Protein AF-A0A936ND77-F1 (afdb_monomer)

pLDDT: mean 89.98, std 9.85, range [49.41, 98.12]

Solvent-accessible surface area (backbone atoms only — not comparable to full-atom values): 5274 Å² total; per-residue (Å²): 126,65,69,66,54,52,54,52,48,52,54,52,50,54,35,66,76,55,50,76,39,38,69,67,60,46,54,53,51,47,32,71,77,66,75,48,90,76,55,68,72,57,50,52,53,48,54,52,50,37,34,75,70,52,27,26,45,76,47,80,41,71,38,83,97,72,70,45,77,41,63,26,30,28,65,28,75,60,22,53,54,50,51,55,51,54,54,55,65,71,77,109

Foldseek 3Di:
DPPVLVLLLLLLVQQAVPFWAFLVSSQVVSCVPPVDHDDSVRSVVSQVVCVVVQQKDWDWDQDPPPRDTTITIHGDPNNVVVSVVSVVVVVD

Structure (mmCIF, N/CA/C/O backbone):
data_AF-A0A936ND77-F1
#
_entry.id   AF-A0A936ND77-F1
#
loop_
_atom_site.group_PDB
_atom_site.id
_atom_site.type_symbol
_atom_site.label_atom_id
_atom_site.label_alt_id
_atom_site.label_comp_id
_atom_site.label_asym_id
_atom_site.label_entity_id
_atom_site.label_seq_id
_atom_site.pdbx_PDB_ins_code
_atom_site.Cartn_x
_atom_site.Cartn_y
_atom_site.Cartn_z
_atom_site.occupancy
_atom_site.B_iso_or_equiv
_atom_site.auth_seq_id
_atom_site.auth_comp_id
_atom_site.auth_asym_id
_atom_site.auth_atom_id
_atom_site.pdbx_PDB_model_num
ATOM 1 N N . MET A 1 1 ? 11.299 11.072 -14.543 1.00 49.41 1 MET A N 1
ATOM 2 C CA . MET A 1 1 ? 10.118 10.443 -13.899 1.00 49.41 1 MET A CA 1
ATOM 3 C C . MET A 1 1 ? 10.430 9.181 -13.064 1.00 49.41 1 MET A C 1
ATOM 5 O O . MET A 1 1 ? 9.503 8.642 -12.482 1.00 49.41 1 MET A O 1
ATOM 9 N N . TYR A 1 2 ? 11.695 8.758 -12.885 1.00 57.91 2 TYR A N 1
ATOM 10 C CA . TYR A 1 2 ? 12.054 7.488 -12.211 1.00 57.91 2 TYR A CA 1
ATOM 11 C C . TYR A 1 2 ? 11.832 7.434 -10.682 1.00 57.91 2 TYR A C 1
ATOM 13 O O . TYR A 1 2 ? 11.344 6.439 -10.154 1.00 57.91 2 TYR A O 1
ATOM 21 N N . LYS A 1 3 ? 12.143 8.510 -9.942 1.00 60.75 3 LYS A N 1
ATOM 22 C CA . LYS A 1 3 ? 12.184 8.467 -8.463 1.00 60.75 3 LYS A CA 1
ATOM 23 C C . LYS A 1 3 ? 10.815 8.223 -7.803 1.00 60.75 3 LYS A C 1
ATOM 25 O O . LYS A 1 3 ? 10.731 7.505 -6.815 1.00 60.75 3 LYS A O 1
ATOM 30 N N . LYS A 1 4 ? 9.727 8.778 -8.359 1.00 64.81 4 LYS A N 1
ATOM 31 C CA . LYS A 1 4 ? 8.359 8.556 -7.838 1.00 64.81 4 LYS A CA 1
ATOM 32 C C . LYS A 1 4 ? 7.874 7.121 -8.062 1.00 64.81 4 LYS A C 1
ATOM 34 O O . LYS A 1 4 ? 7.180 6.581 -7.199 1.00 64.81 4 LYS A O 1
ATOM 39 N N . SER A 1 5 ? 8.242 6.515 -9.190 1.00 75.75 5 SER A N 1
ATOM 40 C CA . SER A 1 5 ? 7.925 5.116 -9.485 1.00 75.75 5 SER A CA 1
ATOM 41 C C . SER A 1 5 ? 8.672 4.177 -8.537 1.00 75.75 5 SER A C 1
ATOM 43 O O . SER A 1 5 ? 8.050 3.269 -8.000 1.00 75.75 5 SER A O 1
ATOM 45 N N . MET A 1 6 ? 9.940 4.472 -8.215 1.00 87.12 6 MET A N 1
ATOM 46 C CA . MET A 1 6 ? 10.719 3.690 -7.242 1.00 87.12 6 MET A CA 1
ATOM 47 C C . MET A 1 6 ? 10.161 3.754 -5.814 1.00 87.12 6 MET A C 1
ATOM 49 O O . MET A 1 6 ? 10.051 2.723 -5.163 1.00 87.12 6 MET A O 1
ATOM 53 N N . VAL A 1 7 ? 9.741 4.933 -5.335 1.00 90.44 7 VAL A N 1
ATOM 54 C CA . VAL A 1 7 ? 9.109 5.049 -4.004 1.00 90.44 7 VAL A CA 1
ATOM 55 C C . VAL A 1 7 ? 7.796 4.267 -3.949 1.00 90.44 7 VAL A C 1
ATOM 57 O O . VAL A 1 7 ? 7.536 3.564 -2.980 1.00 90.44 7 VAL A O 1
ATOM 60 N N . THR A 1 8 ? 6.975 4.363 -5.000 1.00 92.00 8 THR A N 1
ATOM 61 C CA . THR A 1 8 ? 5.708 3.619 -5.061 1.00 92.00 8 THR A CA 1
ATOM 62 C C . THR A 1 8 ? 5.961 2.113 -5.094 1.00 92.00 8 THR A C 1
AT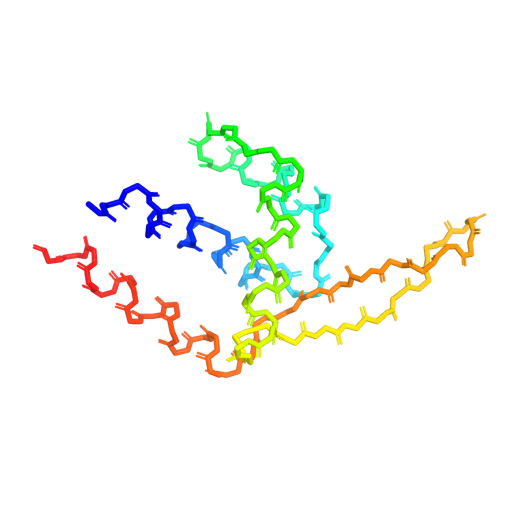OM 64 O O . THR A 1 8 ? 5.272 1.379 -4.395 1.00 92.00 8 THR A O 1
ATOM 67 N N . LEU A 1 9 ? 6.955 1.658 -5.865 1.00 93.44 9 LEU A N 1
ATOM 68 C CA . LEU A 1 9 ? 7.354 0.254 -5.908 1.00 93.44 9 LEU A CA 1
ATOM 69 C C . LEU A 1 9 ? 7.762 -0.255 -4.523 1.00 93.44 9 LEU A C 1
ATOM 71 O O . LEU A 1 9 ? 7.232 -1.266 -4.078 1.00 93.44 9 LEU A O 1
ATOM 75 N N . ALA A 1 10 ? 8.680 0.445 -3.854 1.00 93.69 10 ALA A N 1
ATOM 76 C CA . ALA A 1 10 ? 9.160 0.049 -2.536 1.00 93.69 10 ALA A CA 1
ATOM 77 C C . ALA A 1 10 ? 8.003 -0.044 -1.529 1.00 93.69 10 ALA A C 1
ATOM 79 O O . ALA A 1 10 ? 7.834 -1.081 -0.903 1.00 93.69 10 ALA A O 1
ATOM 80 N N . ILE A 1 11 ? 7.116 0.958 -1.477 1.00 94.31 11 ILE A N 1
ATOM 81 C CA . ILE A 1 11 ? 5.914 0.910 -0.625 1.00 94.31 11 ILE A CA 1
ATOM 82 C C . ILE A 1 11 ? 5.045 -0.318 -0.936 1.00 94.31 11 ILE A C 1
ATOM 84 O O . ILE A 1 11 ? 4.599 -1.003 -0.021 1.00 94.31 11 ILE A O 1
ATOM 88 N N . LEU A 1 12 ? 4.783 -0.608 -2.215 1.00 95.56 12 LEU A N 1
ATOM 89 C CA . LEU A 1 12 ? 3.942 -1.746 -2.596 1.00 95.56 12 LEU A CA 1
ATOM 90 C C . LEU A 1 12 ? 4.581 -3.093 -2.232 1.00 95.56 12 LEU A C 1
ATOM 92 O O . LEU A 1 12 ? 3.843 -4.017 -1.900 1.00 95.56 12 LEU A O 1
ATOM 96 N N . ARG A 1 13 ? 5.915 -3.202 -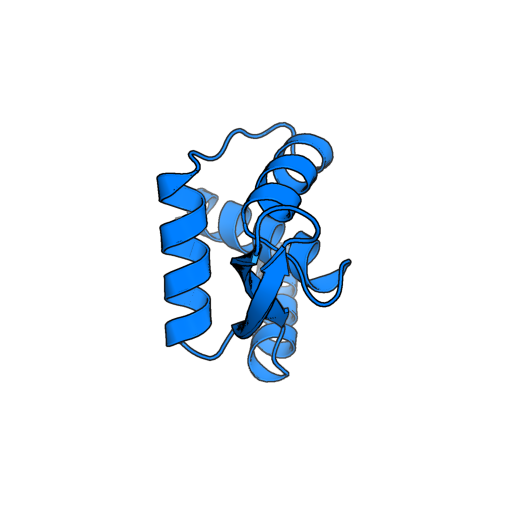2.266 1.00 95.00 13 ARG A N 1
ATOM 97 C CA . ARG A 1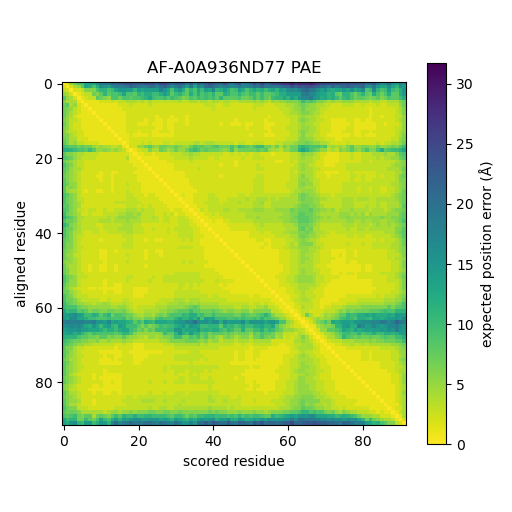 13 ? 6.644 -4.391 -1.801 1.00 95.00 13 ARG A CA 1
ATOM 98 C C . ARG A 1 13 ? 6.507 -4.588 -0.295 1.00 95.00 13 ARG A C 1
ATOM 100 O O . ARG A 1 13 ? 6.200 -5.700 0.121 1.00 95.00 13 ARG A O 1
ATOM 107 N N . GLU A 1 14 ? 6.630 -3.519 0.491 1.00 95.12 14 GLU A N 1
ATOM 108 C CA . GLU A 1 14 ? 6.440 -3.601 1.946 1.00 95.12 14 GLU A CA 1
ATOM 109 C C . GLU A 1 14 ? 5.017 -4.048 2.313 1.00 95.12 14 GLU A C 1
ATOM 111 O O . GLU A 1 14 ? 4.828 -4.916 3.168 1.00 95.12 14 GLU A O 1
ATOM 116 N N . VAL A 1 15 ? 4.002 -3.521 1.616 1.00 95.69 15 VAL A N 1
ATOM 117 C CA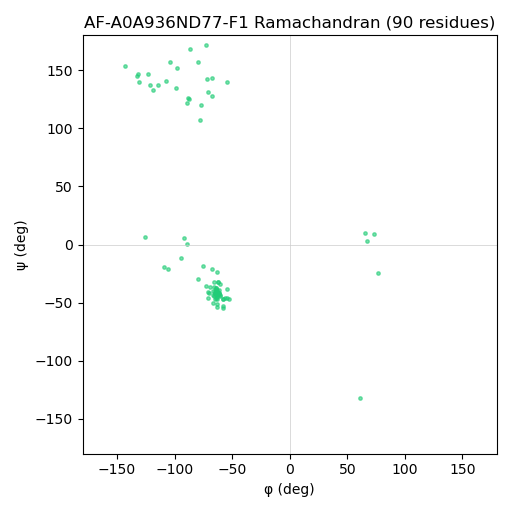 . VAL A 1 15 ? 2.611 -3.969 1.806 1.00 95.69 15 VAL A CA 1
ATOM 118 C C . VAL A 1 15 ? 2.441 -5.429 1.374 1.00 95.69 15 VAL A C 1
ATOM 120 O O . VAL A 1 15 ? 1.771 -6.196 2.061 1.00 95.69 15 VAL A O 1
ATOM 123 N N . ALA A 1 16 ? 3.046 -5.835 0.252 1.00 95.12 16 ALA A N 1
ATOM 124 C CA . ALA A 1 16 ? 2.955 -7.207 -0.248 1.00 95.12 16 ALA A CA 1
ATOM 125 C C . ALA A 1 16 ? 3.525 -8.239 0.734 1.00 95.12 16 ALA A C 1
ATOM 127 O O . ALA A 1 16 ? 3.012 -9.355 0.803 1.00 95.12 16 ALA A O 1
ATOM 128 N N . ALA A 1 17 ? 4.574 -7.871 1.472 1.00 92.94 17 ALA A N 1
ATOM 129 C CA . ALA A 1 17 ? 5.258 -8.759 2.404 1.00 92.94 17 ALA A CA 1
ATOM 130 C C . ALA A 1 17 ? 4.481 -9.001 3.711 1.00 92.94 17 ALA A C 1
ATOM 132 O O . ALA A 1 17 ? 4.756 -9.977 4.405 1.00 92.94 17 ALA A O 1
ATOM 133 N N . SER A 1 18 ? 3.516 -8.138 4.048 1.00 81.44 18 SER A N 1
ATOM 134 C CA . SER A 1 18 ? 3.123 -7.941 5.450 1.00 81.44 18 SER A CA 1
ATOM 135 C C . SER A 1 18 ? 1.624 -8.116 5.750 1.00 81.44 18 SER A C 1
ATOM 137 O O . SER A 1 18 ? 1.191 -7.876 6.876 1.00 81.44 18 SER A O 1
ATOM 139 N N . GLY A 1 19 ? 0.803 -8.553 4.788 1.00 83.06 19 GLY A N 1
ATOM 140 C CA . GLY A 1 19 ? -0.651 -8.658 4.980 1.00 83.06 19 GLY A CA 1
ATOM 141 C C . GLY A 1 19 ? -1.288 -7.295 5.297 1.00 83.06 19 GLY A C 1
ATOM 142 O O . GLY A 1 19 ? -1.017 -6.312 4.609 1.00 83.06 19 GLY A O 1
ATOM 143 N N . TRP A 1 20 ? -2.132 -7.220 6.334 1.00 94.19 20 TRP A N 1
ATOM 144 C CA . TRP A 1 20 ? -2.773 -5.971 6.769 1.00 94.19 20 TRP A CA 1
ATOM 145 C C . TRP A 1 20 ? -1.832 -5.076 7.582 1.00 94.19 20 TRP A C 1
ATOM 147 O O . TRP A 1 20 ? -1.640 -5.298 8.776 1.00 94.19 20 TRP A O 1
ATOM 157 N N . VAL A 1 21 ? -1.367 -3.981 6.981 1.00 94.81 21 VAL A N 1
ATOM 158 C CA . VAL A 1 21 ? -0.362 -3.077 7.570 1.00 94.81 21 VAL A CA 1
ATOM 159 C C . VAL A 1 21 ? -0.812 -1.635 7.694 1.00 94.81 21 VAL A C 1
ATOM 161 O O . VAL A 1 21 ? -1.538 -1.108 6.855 1.00 94.81 21 VAL A O 1
ATOM 164 N N . SER A 1 22 ? -0.349 -0.967 8.738 1.00 94.19 22 SER A N 1
ATOM 165 C CA . SER A 1 22 ? -0.561 0.460 8.965 1.00 94.19 22 SER A CA 1
ATOM 166 C C . SER A 1 22 ? 0.490 1.334 8.277 1.00 94.19 22 SER A C 1
ATOM 168 O O . SER A 1 22 ? 1.523 0.867 7.801 1.00 94.19 22 SER A O 1
ATOM 170 N N . VAL A 1 23 ? 0.225 2.643 8.235 1.00 93.38 23 VAL A N 1
ATOM 171 C CA . VAL A 1 23 ? 1.166 3.636 7.689 1.00 93.38 23 VAL A CA 1
ATOM 172 C C . VAL A 1 23 ? 2.479 3.661 8.476 1.00 93.38 23 VAL A C 1
ATOM 174 O O . VAL A 1 23 ? 3.535 3.767 7.861 1.00 93.38 23 VAL A O 1
ATOM 177 N N . ASP A 1 24 ? 2.421 3.527 9.801 1.00 91.62 24 ASP A N 1
ATOM 178 C CA . ASP A 1 24 ? 3.604 3.601 10.668 1.00 91.62 24 ASP A CA 1
ATOM 179 C C . ASP A 1 24 ? 4.517 2.384 10.479 1.00 91.62 24 ASP A C 1
ATOM 181 O O . ASP A 1 24 ? 5.731 2.526 10.351 1.00 91.62 24 ASP A O 1
ATOM 185 N N . GLU A 1 25 ? 3.919 1.192 10.376 1.00 93.00 25 GLU A N 1
ATOM 186 C CA . GLU A 1 25 ? 4.638 -0.055 10.079 1.00 93.00 25 GLU A CA 1
ATOM 187 C C . GLU A 1 25 ? 5.330 0.026 8.709 1.00 93.00 25 GLU A C 1
ATOM 189 O O . GLU A 1 25 ? 6.506 -0.313 8.592 1.00 93.00 25 GLU A O 1
ATOM 194 N N . ILE A 1 26 ? 4.648 0.568 7.691 1.00 94.38 26 ILE A N 1
ATOM 195 C CA . ILE A 1 26 ? 5.250 0.797 6.369 1.00 94.38 26 ILE A CA 1
ATOM 196 C C . ILE A 1 26 ? 6.382 1.825 6.431 1.00 94.38 26 ILE A C 1
ATOM 198 O O . ILE A 1 26 ? 7.389 1.650 5.752 1.00 94.38 26 ILE A O 1
ATOM 202 N N . ALA A 1 27 ? 6.238 2.905 7.202 1.00 92.62 27 ALA A N 1
ATOM 203 C CA . ALA A 1 27 ? 7.277 3.927 7.312 1.00 92.62 27 ALA A CA 1
ATOM 204 C C . ALA A 1 27 ? 8.573 3.352 7.902 1.00 92.62 27 ALA A C 1
ATOM 206 O O . ALA A 1 27 ? 9.655 3.640 7.387 1.00 92.62 27 ALA A O 1
ATOM 207 N N . ALA A 1 28 ? 8.447 2.522 8.944 1.00 91.50 28 ALA A N 1
ATOM 208 C CA . ALA A 1 28 ? 9.570 1.827 9.561 1.00 91.50 28 ALA A CA 1
ATOM 209 C C . ALA A 1 28 ? 10.234 0.851 8.576 1.00 91.50 28 ALA A C 1
ATOM 211 O O . ALA A 1 28 ? 11.428 0.985 8.302 1.00 91.50 28 ALA A O 1
ATOM 212 N N . ALA A 1 29 ? 9.449 -0.052 7.977 1.00 92.44 29 ALA A N 1
ATOM 213 C CA . ALA A 1 29 ? 9.956 -1.066 7.053 1.00 92.44 29 ALA A CA 1
ATOM 214 C C . ALA A 1 29 ? 10.610 -0.451 5.803 1.00 92.44 29 ALA A C 1
ATOM 216 O O . ALA A 1 29 ? 11.695 -0.857 5.401 1.00 92.44 29 ALA A O 1
ATOM 217 N N . PHE A 1 30 ? 10.008 0.599 5.233 1.00 93.19 30 PHE A N 1
ATOM 218 C CA . PHE A 1 30 ? 10.555 1.314 4.077 1.00 93.19 30 PHE A CA 1
ATOM 219 C C . PHE A 1 30 ? 11.928 1.930 4.370 1.00 93.19 30 PHE A C 1
ATOM 221 O O . PHE A 1 30 ? 12.823 1.880 3.523 1.00 93.19 30 PHE A O 1
ATOM 228 N N . GLY A 1 31 ? 12.093 2.546 5.544 1.00 91.12 31 GLY A N 1
ATOM 229 C CA . GLY A 1 31 ? 13.369 3.138 5.944 1.00 91.12 31 GLY A CA 1
ATOM 230 C C . GLY A 1 31 ? 14.460 2.080 6.099 1.00 91.12 31 GLY A C 1
ATOM 231 O O . GLY A 1 31 ? 15.573 2.274 5.610 1.00 91.12 31 GLY A O 1
ATOM 232 N N . GLU A 1 32 ? 14.115 0.949 6.714 1.00 91.25 32 GLU A N 1
ATOM 233 C CA . GLU A 1 32 ? 15.016 -0.186 6.918 1.00 91.25 32 GLU A CA 1
ATOM 234 C C . GLU A 1 32 ? 15.419 -0.858 5.595 1.00 91.25 32 GLU A C 1
ATOM 236 O O . GLU A 1 32 ? 16.602 -1.115 5.375 1.00 91.25 32 GLU A O 1
ATOM 241 N N . SER A 1 33 ? 14.471 -1.078 4.678 1.00 90.81 33 SER A N 1
ATOM 242 C CA . SER A 1 33 ? 14.725 -1.812 3.431 1.00 90.81 33 SER A CA 1
ATOM 243 C C . SER A 1 33 ? 15.404 -0.980 2.340 1.00 90.81 33 SER A C 1
ATOM 245 O O . SER A 1 33 ? 16.148 -1.523 1.520 1.00 90.81 33 SER A O 1
ATOM 247 N N . THR A 1 34 ? 15.168 0.336 2.305 1.00 91.06 34 THR A N 1
ATOM 248 C CA . THR A 1 34 ? 15.666 1.210 1.224 1.00 91.06 34 THR A CA 1
ATOM 249 C C . THR A 1 34 ? 16.785 2.160 1.644 1.00 91.06 34 THR A C 1
ATOM 251 O O . THR A 1 34 ? 17.470 2.713 0.779 1.00 91.06 34 THR A O 1
ATOM 254 N N . GLY A 1 35 ? 16.946 2.419 2.946 1.00 92.38 35 GLY A N 1
ATOM 255 C CA . GLY A 1 35 ? 17.788 3.507 3.452 1.00 92.38 35 GLY A CA 1
ATOM 256 C C . GLY A 1 35 ? 17.282 4.907 3.075 1.00 92.38 35 GLY A C 1
ATOM 257 O O . GLY A 1 35 ? 18.005 5.892 3.238 1.00 92.38 35 GLY A O 1
ATOM 258 N N . TRP A 1 36 ? 16.066 5.032 2.530 1.00 91.81 36 TRP A N 1
ATOM 259 C CA . TRP A 1 36 ? 15.474 6.309 2.141 1.00 91.81 36 TRP A CA 1
ATOM 260 C C . TRP A 1 36 ? 14.522 6.831 3.209 1.00 91.81 36 TRP A C 1
ATOM 262 O O . TRP A 1 36 ? 13.850 6.085 3.913 1.00 91.81 36 TRP A O 1
ATOM 272 N N . THR A 1 37 ? 14.390 8.153 3.272 1.00 87.69 37 THR A N 1
ATOM 273 C CA . THR A 1 37 ? 13.397 8.804 4.127 1.00 87.69 37 THR A CA 1
ATOM 274 C C . THR A 1 37 ? 12.165 9.187 3.318 1.00 87.69 37 THR A C 1
ATOM 276 O O . THR A 1 37 ? 12.262 9.791 2.245 1.00 87.69 37 THR A O 1
ATOM 279 N N . ILE A 1 38 ? 10.988 8.898 3.868 1.00 88.88 38 ILE A N 1
ATOM 280 C CA . ILE A 1 38 ? 9.708 9.415 3.393 1.00 88.88 38 ILE A CA 1
ATOM 281 C C . ILE A 1 38 ? 9.028 10.174 4.529 1.00 88.88 38 ILE A C 1
ATOM 283 O O . ILE A 1 38 ? 9.039 9.744 5.676 1.00 88.88 38 ILE A O 1
ATOM 287 N N . THR A 1 39 ? 8.444 11.333 4.223 1.00 91.38 39 THR A N 1
ATOM 288 C CA . THR A 1 39 ? 7.667 12.060 5.231 1.00 91.38 39 THR A CA 1
ATOM 289 C C . THR A 1 39 ? 6.362 11.326 5.498 1.00 91.38 39 THR A C 1
ATOM 291 O O . THR A 1 39 ? 5.716 10.855 4.559 1.00 91.38 39 THR A O 1
ATOM 294 N N . GLU A 1 40 ? 5.917 11.308 6.750 1.00 89.94 40 GLU A N 1
ATOM 295 C CA . GLU A 1 40 ? 4.653 10.680 7.157 1.00 89.94 40 GLU A CA 1
ATOM 296 C C . GLU A 1 40 ? 3.471 11.181 6.306 1.00 89.94 40 GLU A C 1
ATOM 298 O O . GLU A 1 40 ? 2.733 10.407 5.697 1.00 89.94 40 GLU A O 1
ATOM 303 N N . ARG A 1 41 ? 3.369 12.505 6.114 1.00 92.38 41 ARG A N 1
ATOM 304 C CA . ARG A 1 41 ? 2.352 13.125 5.246 1.00 92.38 41 ARG A CA 1
ATOM 305 C C . ARG A 1 41 ? 2.481 12.713 3.773 1.00 92.38 41 ARG A C 1
ATOM 307 O O . ARG A 1 41 ? 1.487 12.704 3.039 1.00 92.38 41 ARG A O 1
ATOM 314 N N . GLY A 1 42 ? 3.695 12.454 3.293 1.00 92.38 42 GLY A N 1
ATOM 315 C CA . GLY A 1 42 ? 3.955 11.960 1.940 1.00 92.38 42 GLY A CA 1
ATOM 316 C C . GLY A 1 42 ? 3.506 10.511 1.769 1.00 92.38 42 GLY A C 1
ATOM 317 O O . GLY A 1 42 ? 2.804 10.195 0.801 1.00 92.38 42 GLY A O 1
ATOM 318 N N . LEU A 1 43 ? 3.845 9.662 2.739 1.00 94.00 43 LEU A N 1
ATOM 319 C CA . LEU A 1 43 ? 3.440 8.264 2.775 1.00 94.00 43 LEU A CA 1
ATOM 320 C C . LEU A 1 43 ? 1.919 8.141 2.883 1.00 94.00 43 LEU A C 1
ATOM 322 O O . LEU A 1 43 ? 1.303 7.519 2.020 1.00 94.00 43 LEU A O 1
ATOM 326 N N . TYR A 1 44 ? 1.294 8.837 3.837 1.00 93.31 44 TYR A N 1
ATOM 327 C CA . TYR A 1 44 ? -0.160 8.844 4.014 1.00 93.31 44 TYR A CA 1
ATOM 328 C C . TYR A 1 44 ? -0.901 9.230 2.726 1.00 93.31 44 TYR A C 1
ATOM 330 O O . TYR A 1 44 ? -1.843 8.552 2.313 1.00 93.31 44 TYR A O 1
ATOM 338 N N . ARG A 1 45 ? -0.461 10.294 2.035 1.00 94.06 45 ARG A N 1
ATOM 339 C CA . ARG A 1 45 ? -1.068 10.705 0.755 1.00 94.06 45 ARG A CA 1
ATOM 340 C C . ARG A 1 45 ? -0.898 9.648 -0.333 1.00 94.06 45 ARG A C 1
ATOM 342 O O . ARG A 1 45 ? -1.819 9.445 -1.122 1.00 94.06 45 ARG A O 1
ATOM 349 N N . THR A 1 46 ? 0.249 8.978 -0.372 1.00 94.75 46 THR A N 1
ATOM 350 C CA . THR A 1 46 ? 0.515 7.907 -1.340 1.00 94.75 46 THR A CA 1
ATOM 351 C C . THR A 1 46 ? -0.381 6.702 -1.077 1.00 94.75 46 THR A C 1
ATOM 353 O O . THR A 1 46 ? -1.087 6.277 -1.990 1.00 94.75 46 THR A O 1
ATOM 356 N N . MET A 1 47 ? -0.439 6.230 0.169 1.00 95.38 47 MET A N 1
ATOM 357 C CA . MET A 1 47 ? -1.304 5.129 0.606 1.00 95.38 47 MET A CA 1
ATOM 358 C C . MET A 1 47 ? -2.778 5.434 0.323 1.00 95.38 47 MET A C 1
ATOM 360 O O . MET A 1 47 ? -3.479 4.636 -0.297 1.00 95.38 47 MET A O 1
ATOM 364 N N . ARG A 1 48 ? -3.243 6.640 0.679 1.00 95.12 48 ARG A N 1
ATOM 365 C CA . ARG A 1 48 ? -4.626 7.068 0.428 1.00 95.12 48 ARG A CA 1
ATOM 366 C C . ARG A 1 48 ? -4.958 7.131 -1.059 1.00 95.12 48 ARG A C 1
ATOM 368 O O . ARG A 1 48 ? -6.047 6.718 -1.448 1.00 95.12 48 ARG A O 1
ATOM 375 N N . ARG A 1 49 ? -4.031 7.613 -1.892 1.00 95.69 49 ARG A N 1
ATOM 376 C CA . ARG A 1 49 ? -4.201 7.626 -3.350 1.00 95.69 49 ARG A CA 1
ATOM 377 C C . ARG A 1 49 ? -4.314 6.205 -3.909 1.00 95.69 49 ARG A C 1
ATOM 379 O O . ARG A 1 49 ? -5.225 5.947 -4.687 1.00 95.69 49 ARG A O 1
ATOM 386 N N . LEU A 1 50 ? -3.435 5.292 -3.495 1.00 96.12 50 LEU A N 1
ATOM 387 C CA . LEU A 1 50 ? -3.463 3.894 -3.940 1.00 96.12 50 LEU A CA 1
ATOM 388 C C . LEU A 1 50 ? -4.746 3.173 -3.494 1.00 96.12 50 LEU A C 1
ATOM 390 O O . LEU A 1 50 ? -5.322 2.406 -4.261 1.00 96.12 50 LEU A O 1
ATOM 394 N N . ALA A 1 51 ? -5.242 3.467 -2.291 1.00 97.06 51 ALA A N 1
ATOM 395 C CA . ALA A 1 51 ? -6.539 2.974 -1.841 1.00 97.06 51 ALA A CA 1
ATOM 396 C C . ALA A 1 51 ? -7.689 3.530 -2.697 1.00 97.06 51 ALA A C 1
ATOM 398 O O . ALA A 1 51 ? -8.527 2.773 -3.175 1.00 97.06 51 ALA A O 1
ATOM 399 N N . SER A 1 52 ? -7.694 4.840 -2.974 1.00 97.25 52 SER A N 1
ATOM 400 C CA . SER A 1 52 ? -8.728 5.456 -3.821 1.00 97.25 52 SER A CA 1
ATOM 401 C C . SER A 1 52 ? -8.739 4.937 -5.263 1.00 97.25 52 SER A C 1
ATOM 403 O O . SER A 1 52 ? -9.776 4.991 -5.914 1.00 97.25 52 SER A O 1
ATOM 405 N N . SER A 1 53 ? -7.614 4.410 -5.759 1.00 96.50 53 SER A N 1
ATOM 406 C CA . SER A 1 53 ? -7.522 3.781 -7.080 1.00 96.50 53 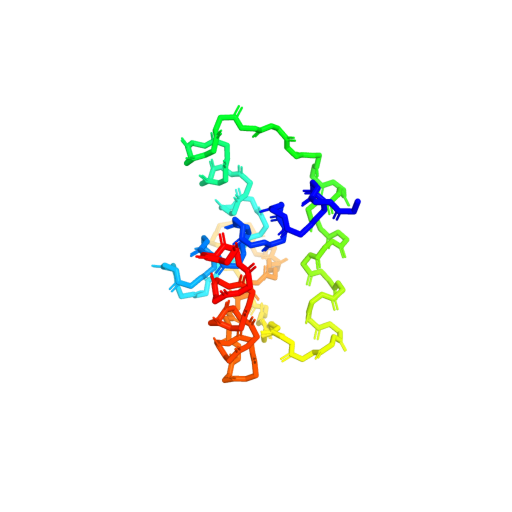SER A CA 1
ATOM 407 C C . SER A 1 53 ? -7.779 2.269 -7.061 1.00 96.50 53 SER A C 1
ATOM 409 O O . SER A 1 53 ? -7.556 1.609 -8.073 1.00 96.50 53 SER A O 1
ATOM 411 N N . GLY A 1 54 ? -8.167 1.694 -5.918 1.00 97.69 54 GLY A N 1
ATOM 412 C CA . GLY A 1 54 ? -8.420 0.258 -5.764 1.00 97.69 54 GLY A CA 1
ATOM 413 C C . GLY A 1 54 ? -7.166 -0.622 -5.756 1.00 97.69 54 GLY A C 1
ATOM 414 O O . GLY A 1 54 ? -7.280 -1.845 -5.808 1.00 97.69 54 GLY A O 1
ATOM 415 N N . VAL A 1 55 ? -5.965 -0.036 -5.694 1.00 97.69 55 VAL A N 1
ATOM 416 C CA . VAL A 1 55 ? -4.701 -0.786 -5.577 1.00 97.69 55 VAL A CA 1
ATOM 417 C C . VAL A 1 55 ? -4.551 -1.368 -4.171 1.00 97.69 55 VAL A C 1
ATOM 419 O O . VAL A 1 55 ? -4.064 -2.486 -4.018 1.00 97.69 55 VAL A O 1
ATOM 422 N N . LEU A 1 56 ? -5.008 -0.633 -3.156 1.00 98.12 56 LEU A N 1
ATOM 423 C CA . LEU A 1 56 ? -5.028 -1.081 -1.765 1.00 98.12 56 LEU A CA 1
ATOM 424 C C . LEU A 1 56 ? -6.464 -1.235 -1.265 1.00 98.12 56 LEU A C 1
ATOM 426 O O . LEU A 1 56 ? -7.298 -0.357 -1.494 1.00 98.12 56 LEU A O 1
ATOM 430 N N . ALA A 1 57 ? -6.730 -2.320 -0.544 1.00 97.81 57 ALA A N 1
ATOM 431 C CA . ALA A 1 57 ? -7.890 -2.425 0.328 1.00 97.81 57 ALA A CA 1
ATOM 432 C C . ALA A 1 57 ? -7.596 -1.691 1.642 1.00 97.81 57 ALA A C 1
ATOM 434 O O . ALA A 1 57 ? -6.435 -1.504 2.009 1.00 97.81 57 ALA A O 1
ATOM 435 N N . THR A 1 58 ? -8.640 -1.268 2.357 1.00 97.19 58 THR A N 1
ATOM 436 C CA . THR A 1 58 ? -8.493 -0.640 3.676 1.00 97.19 58 THR A CA 1
ATOM 437 C C . THR A 1 58 ? -9.429 -1.274 4.685 1.00 97.19 58 THR A C 1
ATOM 439 O O . THR A 1 58 ? -10.599 -1.476 4.365 1.00 97.19 58 THR A O 1
ATOM 442 N N . VAL A 1 59 ? -8.950 -1.474 5.909 1.00 95.81 59 VAL A N 1
ATOM 443 C CA . VAL A 1 59 ? -9.755 -1.916 7.054 1.00 95.81 59 VAL A CA 1
ATOM 444 C C . VAL A 1 59 ? -9.458 -1.033 8.266 1.00 95.81 59 VAL A C 1
ATOM 446 O O . VAL A 1 59 ? -8.334 -0.555 8.432 1.00 95.81 59 VAL A O 1
ATOM 449 N N . GLU A 1 60 ? -10.469 -0.763 9.090 1.00 94.56 60 GLU A N 1
ATOM 450 C CA . GLU A 1 60 ? -10.269 -0.134 10.398 1.00 94.56 60 GLU A CA 1
ATOM 451 C C . GLU A 1 60 ? -10.012 -1.220 11.440 1.00 94.56 60 GLU A C 1
ATOM 453 O O . GLU A 1 60 ? -10.801 -2.151 11.580 1.00 94.56 60 GLU A O 1
ATOM 458 N N . VAL A 1 61 ? -8.907 -1.088 12.165 1.00 90.56 61 VAL A N 1
ATOM 459 C CA . VAL A 1 61 ? -8.505 -1.987 13.245 1.00 90.56 61 VAL A CA 1
ATOM 460 C C . VAL A 1 61 ? -8.440 -1.174 14.529 1.00 90.56 61 VAL A C 1
ATOM 462 O O . VAL A 1 61 ? -7.869 -0.081 14.549 1.00 90.56 61 VAL A O 1
ATOM 465 N N . GLU A 1 62 ? -9.024 -1.690 15.605 1.00 88.62 62 GLU A N 1
ATOM 466 C CA . GLU A 1 62 ? -8.867 -1.083 16.924 1.00 88.62 62 GLU A CA 1
ATOM 467 C C . GLU A 1 62 ? -7.445 -1.292 17.438 1.00 88.62 62 GLU A C 1
ATOM 469 O O . GLU A 1 62 ? -6.906 -2.399 17.423 1.00 88.62 62 GLU A O 1
ATOM 474 N N . VAL A 1 63 ? -6.830 -0.210 17.902 1.00 83.00 63 VAL A N 1
ATOM 475 C CA . VAL A 1 63 ? -5.525 -0.248 18.547 1.00 83.00 63 VAL A CA 1
ATOM 476 C C . VAL A 1 63 ? -5.720 -0.770 19.970 1.00 83.00 63 VAL A C 1
ATOM 478 O O . VAL A 1 63 ? -6.434 -0.138 20.763 1.00 83.00 63 VAL A O 1
ATOM 481 N N . PRO A 1 64 ? -5.074 -1.897 20.333 1.00 76.56 64 PRO A N 1
ATOM 482 C CA . PRO A 1 64 ? -5.146 -2.415 21.687 1.00 76.56 64 PRO A CA 1
ATOM 483 C C . PRO A 1 64 ? -4.723 -1.342 22.693 1.00 76.56 64 PRO A C 1
ATOM 485 O O . PRO A 1 64 ? -3.749 -0.624 22.471 1.00 76.56 64 PRO A O 1
ATOM 488 N N . ARG A 1 65 ? -5.423 -1.272 23.828 1.00 78.38 65 ARG A N 1
ATOM 489 C CA . ARG A 1 65 ? -5.160 -0.372 24.973 1.00 78.38 65 ARG A CA 1
ATOM 490 C C . ARG A 1 65 ? -5.571 1.092 24.807 1.00 78.38 65 ARG A C 1
ATOM 492 O O . ARG A 1 65 ? -5.820 1.725 25.825 1.00 78.38 65 ARG A O 1
ATOM 499 N N . THR A 1 66 ? -5.672 1.630 23.593 1.00 82.94 66 THR A N 1
ATOM 500 C CA . THR A 1 66 ? -6.110 3.028 23.391 1.00 82.94 66 THR A CA 1
ATOM 501 C C . THR A 1 66 ? -7.537 3.138 22.865 1.00 82.94 66 THR A C 1
ATOM 503 O O . THR A 1 66 ? -8.141 4.200 22.994 1.00 82.94 66 THR A O 1
ATOM 506 N N . GLY A 1 67 ? -8.076 2.075 22.252 1.00 81.06 67 GLY A N 1
ATOM 507 C CA . GLY A 1 67 ? -9.384 2.103 21.583 1.00 81.06 67 GLY A CA 1
ATOM 508 C C . GLY A 1 67 ? -9.408 2.993 20.335 1.00 81.06 67 GLY A C 1
ATOM 509 O O . GLY A 1 67 ? -10.449 3.158 19.702 1.00 81.06 67 GLY A O 1
ATOM 510 N N . ALA A 1 68 ? -8.266 3.578 19.961 1.00 85.88 68 ALA A N 1
ATOM 511 C CA . ALA A 1 68 ? -8.152 4.382 18.760 1.00 85.88 68 ALA A CA 1
ATOM 512 C C . ALA A 1 68 ? -8.310 3.489 17.529 1.00 85.88 68 ALA A C 1
ATOM 514 O O . ALA A 1 68 ? -7.817 2.364 17.491 1.00 85.88 68 ALA A O 1
ATOM 515 N N . LYS A 1 69 ? -8.961 4.004 16.489 1.00 87.38 69 LYS A N 1
ATOM 516 C CA . LYS A 1 69 ? -9.065 3.296 15.215 1.00 87.38 69 LYS A CA 1
ATOM 517 C C . LYS A 1 69 ? -7.867 3.624 14.337 1.00 87.38 69 LYS A C 1
ATOM 519 O O . LYS A 1 69 ? -7.611 4.790 14.035 1.00 87.38 69 LYS A O 1
ATOM 524 N N . ARG A 1 70 ? -7.163 2.589 13.889 1.00 90.81 70 ARG A N 1
ATOM 525 C CA . ARG A 1 70 ? -6.073 2.680 12.915 1.00 90.81 70 ARG A CA 1
ATOM 526 C C . ARG A 1 70 ? -6.537 2.106 11.588 1.00 90.81 70 ARG A C 1
ATOM 528 O O . ARG A 1 70 ? -7.241 1.103 11.542 1.00 90.81 70 ARG A O 1
ATOM 535 N N . LYS A 1 71 ? -6.138 2.749 10.493 1.00 94.00 71 LYS A N 1
ATOM 536 C CA . LYS A 1 71 ? -6.384 2.218 9.155 1.00 94.00 71 LYS A CA 1
ATOM 537 C C . LYS A 1 71 ? -5.225 1.318 8.746 1.00 94.00 71 LYS A C 1
ATOM 539 O O . LYS A 1 71 ? -4.092 1.794 8.665 1.00 94.00 71 LYS A O 1
ATOM 544 N N . ASN A 1 72 ? -5.541 0.065 8.448 1.00 95.94 72 ASN A N 1
ATOM 545 C CA . ASN A 1 72 ? -4.620 -0.885 7.846 1.00 95.94 72 ASN A CA 1
ATOM 546 C C . ASN A 1 72 ? -4.944 -1.067 6.359 1.00 95.94 72 ASN A C 1
ATOM 548 O O . ASN A 1 72 ? -6.062 -0.801 5.905 1.00 95.94 72 ASN A O 1
ATOM 552 N N . PHE A 1 73 ? -3.941 -1.499 5.607 1.00 97.38 73 PHE A N 1
ATOM 553 C CA . PHE A 1 73 ? -3.939 -1.609 4.159 1.00 97.38 73 PHE A CA 1
ATOM 554 C C . PHE A 1 73 ? -3.411 -2.978 3.742 1.00 97.38 73 PHE A C 1
ATOM 556 O O . PHE A 1 73 ? -2.512 -3.507 4.384 1.00 97.38 73 PHE A O 1
ATOM 563 N N . GLU A 1 74 ? -3.932 -3.511 2.645 1.00 97.62 74 GLU A N 1
ATOM 564 C CA . GLU A 1 74 ? -3.443 -4.738 2.010 1.00 97.62 74 GLU A CA 1
ATOM 565 C C . GLU A 1 74 ? -3.546 -4.584 0.484 1.00 97.62 74 GLU A C 1
ATOM 567 O O . GLU A 1 74 ? -4.376 -3.814 -0.015 1.00 97.62 74 GLU A O 1
ATOM 572 N N . LEU A 1 75 ? -2.711 -5.293 -0.282 1.00 97.81 75 LEU A N 1
ATOM 573 C CA . LEU A 1 75 ? -2.845 -5.327 -1.738 1.00 97.81 75 LEU A CA 1
ATOM 574 C C . LEU A 1 75 ? -4.126 -6.046 -2.166 1.00 97.81 75 LEU A C 1
ATOM 576 O O . LEU A 1 75 ? -4.337 -7.220 -1.863 1.00 97.81 75 LEU A O 1
ATOM 580 N N . THR A 1 76 ? -4.913 -5.381 -3.010 1.00 98.00 76 THR A N 1
ATOM 581 C CA . THR A 1 76 ? -5.958 -6.061 -3.783 1.00 98.00 76 THR A CA 1
ATOM 582 C C . THR A 1 76 ? -5.339 -6.900 -4.901 1.00 98.00 76 THR A C 1
ATOM 584 O O . THR A 1 76 ? -4.159 -6.763 -5.234 1.00 98.00 76 THR A O 1
ATOM 587 N N . ASP A 1 77 ? -6.145 -7.709 -5.585 1.00 97.62 77 ASP A N 1
ATOM 588 C CA . ASP A 1 77 ? -5.684 -8.404 -6.793 1.00 97.62 77 ASP A CA 1
ATOM 589 C C . ASP A 1 77 ? -5.287 -7.438 -7.917 1.00 97.62 77 ASP A C 1
ATOM 591 O O . ASP A 1 77 ? -4.354 -7.713 -8.677 1.00 97.62 77 ASP A O 1
ATOM 595 N N . LEU A 1 78 ? -5.948 -6.276 -8.004 1.00 96.94 78 LEU A N 1
ATOM 596 C CA . LEU A 1 78 ? -5.518 -5.194 -8.888 1.00 96.94 78 LEU A CA 1
ATOM 597 C C . LEU A 1 78 ? -4.135 -4.680 -8.472 1.00 96.94 78 LEU A C 1
ATOM 599 O O . LEU A 1 78 ? -3.264 -4.529 -9.328 1.00 96.94 78 LEU A O 1
ATOM 603 N N . GLY A 1 79 ? -3.915 -4.459 -7.176 1.00 96.88 79 GLY A N 1
ATOM 604 C CA . GLY A 1 79 ? -2.630 -4.017 -6.649 1.00 96.88 79 GLY A CA 1
ATOM 605 C C . GLY A 1 79 ? -1.499 -5.009 -6.894 1.00 96.88 79 GLY A C 1
ATOM 606 O O . GLY A 1 79 ? -0.424 -4.601 -7.329 1.00 96.88 79 GLY A O 1
ATOM 607 N N . LYS A 1 80 ? -1.752 -6.312 -6.729 1.00 97.00 80 LYS A N 1
ATOM 608 C CA . LYS A 1 80 ? -0.783 -7.378 -7.043 1.00 97.00 80 LYS A CA 1
ATOM 609 C C . LYS A 1 80 ? -0.389 -7.368 -8.523 1.00 97.00 80 LYS A C 1
ATOM 611 O O . LYS A 1 80 ? 0.794 -7.460 -8.844 1.00 97.00 80 LYS A O 1
ATOM 616 N N . ARG A 1 81 ? -1.355 -7.217 -9.441 1.00 96.50 81 ARG A N 1
ATOM 617 C CA . ARG A 1 81 ? -1.070 -7.083 -10.886 1.00 96.50 81 ARG A CA 1
ATOM 618 C C . ARG A 1 81 ? -0.303 -5.801 -11.202 1.00 96.50 81 ARG A C 1
ATOM 620 O O . ARG A 1 81 ? 0.626 -5.821 -12.004 1.00 96.50 81 ARG A O 1
ATOM 627 N N . TYR A 1 82 ? -0.680 -4.698 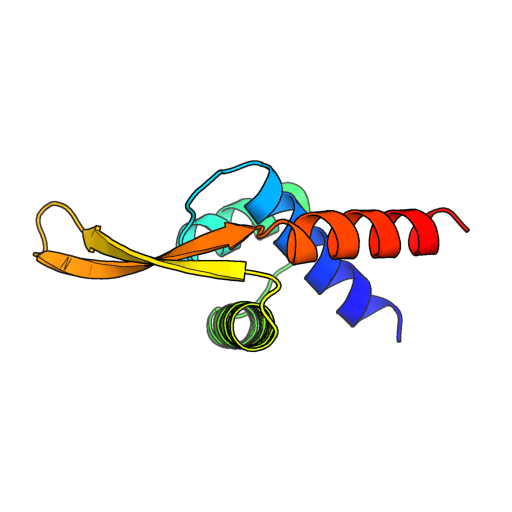-10.561 1.00 94.94 82 TYR A N 1
ATOM 628 C CA . TYR A 1 82 ? -0.024 -3.407 -10.728 1.00 94.94 82 TYR A CA 1
ATOM 629 C C . TYR A 1 82 ? 1.440 -3.442 -10.268 1.00 94.94 82 TYR A C 1
ATOM 631 O O . TYR A 1 82 ? 2.304 -2.958 -10.997 1.00 94.94 82 TYR A O 1
ATOM 639 N N . LEU A 1 83 ? 1.723 -4.069 -9.120 1.00 95.38 83 LEU A N 1
ATOM 640 C CA . LEU A 1 83 ? 3.079 -4.294 -8.616 1.00 95.38 83 LEU A CA 1
ATOM 641 C C . LEU A 1 83 ? 3.917 -5.087 -9.626 1.00 95.38 83 LEU A C 1
ATOM 643 O O . LEU A 1 83 ? 4.939 -4.579 -10.080 1.00 95.38 83 LEU A O 1
ATOM 647 N N . LYS A 1 84 ? 3.432 -6.258 -10.065 1.00 94.44 84 LYS A N 1
ATOM 648 C CA . LYS A 1 84 ? 4.134 -7.090 -11.060 1.00 94.44 84 LYS A CA 1
ATOM 649 C C . LYS A 1 84 ? 4.463 -6.328 -12.347 1.00 94.44 84 LYS A C 1
ATOM 651 O O . LYS A 1 84 ? 5.535 -6.513 -12.911 1.00 94.44 84 LYS A O 1
ATOM 656 N N . ARG A 1 85 ? 3.557 -5.458 -12.811 1.00 92.44 85 ARG A N 1
ATOM 657 C CA . ARG A 1 85 ? 3.791 -4.626 -14.001 1.00 92.44 85 ARG A CA 1
ATOM 658 C C . ARG A 1 85 ? 4.928 -3.623 -13.787 1.00 92.44 85 ARG A C 1
ATOM 660 O O . ARG A 1 85 ? 5.788 -3.515 -14.650 1.00 92.44 85 ARG A O 1
ATOM 667 N N . ILE A 1 86 ? 4.947 -2.911 -12.657 1.00 90.75 86 ILE A N 1
ATOM 668 C CA . ILE A 1 86 ? 6.027 -1.953 -12.355 1.00 90.75 86 ILE A CA 1
ATOM 669 C C . ILE A 1 86 ? 7.369 -2.677 -12.223 1.00 90.75 86 ILE A C 1
ATOM 671 O O . ILE A 1 86 ? 8.388 -2.165 -12.676 1.00 90.75 86 ILE A O 1
ATOM 675 N N . GLU A 1 87 ? 7.378 -3.861 -11.611 1.00 91.69 87 GLU A N 1
ATOM 676 C CA . G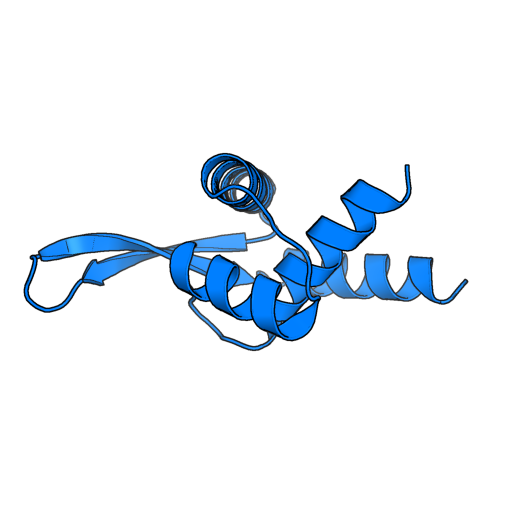LU A 1 87 ? 8.590 -4.675 -11.494 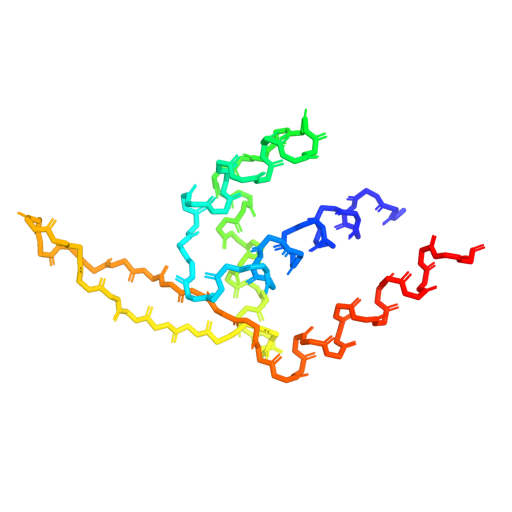1.00 91.69 87 GLU A CA 1
ATOM 677 C C . GLU A 1 87 ? 9.127 -5.096 -12.860 1.00 91.69 87 GLU A C 1
ATOM 679 O O . GLU A 1 87 ? 10.328 -4.990 -13.090 1.00 91.69 87 GLU A O 1
ATOM 684 N N . ALA A 1 88 ? 8.247 -5.497 -13.781 1.00 89.19 88 ALA A N 1
ATOM 685 C CA . ALA A 1 88 ? 8.634 -5.821 -15.149 1.00 89.19 88 ALA A CA 1
ATOM 686 C C . ALA A 1 88 ? 9.194 -4.604 -15.907 1.00 89.19 88 ALA A C 1
ATOM 688 O O . ALA A 1 88 ? 10.174 -4.745 -16.624 1.00 89.19 88 ALA A O 1
ATOM 689 N N . GLU A 1 89 ? 8.621 -3.410 -15.721 1.00 86.62 89 GLU A N 1
ATOM 690 C CA . GLU A 1 89 ? 9.088 -2.168 -16.365 1.00 86.62 89 GLU A CA 1
ATOM 691 C C . GLU A 1 89 ? 10.469 -1.698 -15.878 1.00 86.62 89 GLU A C 1
ATOM 693 O O . GLU A 1 89 ? 11.120 -0.924 -16.570 1.00 86.62 89 GLU A O 1
ATOM 698 N N . LEU A 1 90 ? 10.913 -2.131 -14.694 1.00 76.69 90 LEU A N 1
ATOM 699 C CA . LEU A 1 90 ? 12.207 -1.749 -14.113 1.00 76.69 90 LEU A CA 1
ATOM 700 C C . LEU A 1 90 ? 13.339 -2.740 -14.409 1.00 76.69 90 LEU A C 1
ATOM 702 O O . LEU A 1 90 ? 14.494 -2.432 -14.124 1.00 76.69 90 LEU A O 1
ATOM 706 N N . LEU A 1 91 ? 13.011 -3.920 -14.938 1.00 64.94 91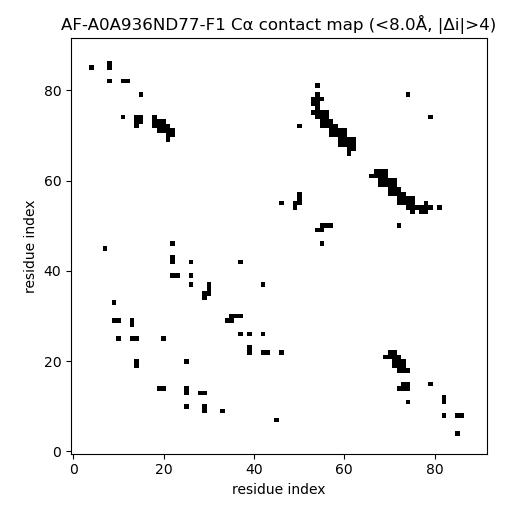 LEU A N 1
ATOM 707 C CA . LEU A 1 91 ? 13.980 -4.919 -15.399 1.00 64.94 91 LEU A CA 1
ATOM 708 C C . LEU A 1 91 ? 14.368 -4.732 -16.879 1.00 64.94 91 LEU A C 1
ATOM 710 O O . LEU A 1 91 ? 15.151 -5.527 -17.398 1.00 64.94 91 LEU A O 1
ATOM 714 N N . VAL A 1 92 ? 13.812 -3.711 -17.539 1.00 52.25 92 VAL A N 1
ATOM 715 C CA . VAL A 1 92 ? 14.087 -3.300 -18.927 1.00 52.25 92 VAL A CA 1
ATOM 716 C C . VAL A 1 92 ? 14.932 -2.033 -18.918 1.00 52.25 92 VAL A C 1
ATOM 718 O O . VAL A 1 92 ? 15.870 -1.962 -19.740 1.00 52.25 92 VAL A O 1
#

Organism: NCBI:txid2954438

Nearest PDB structures (foldseek):
  5dym-assembly1_A-2  TM=8.888E-01  e=4.637E-05  Clostridioides difficile R20291
  6abt-assembly1_A  TM=9.084E-01  e=1.010E-04  Listeria monocytogenes
  2zfw-assembly1_A  TM=7.367E-01  e=5.454E-04  Synechococcus sp.
  2zfw-assembly1_B  TM=7.262E-01  e=6.210E-04  Synechococcus sp.
  2dql-assembly1_B  TM=7.736E-01  e=1.871E-03  Nostoc sp. PCC 7120 = FACHB-418

Secondary structure (DSSP, 8-state):
-HHHHHHHHHHHHHHHHHSSEEHHHHHHHHHHHH-----HHHHHHHHHHHHHTTSEEEEEEEPTTT--EEEEEEE-HHHHHHHHHHHHHH--

Radius of gyration: 13.26 Å; Cα contacts (8 Å, |Δi|>4): 103; chains: 1; bounding box: 28×22×44 Å

InterPro domains:
  IPR005149 Transcription regulator PadR, N-terminal [PF03551] (25-84)
  IPR036388 Winged helix-like DNA-binding domain superfamily [G3DSA:1.10.10.10] (4-91)
  IPR036390 Winged helix DNA-binding domain superfamily [SSF46785] (5-90)

Sequence (92 aa):
MYKKSMVTLAILREVAASGWVSVDEIAAAFGESTGWTITERGLYRTMRRLASSGVLATVEVEVPRTGAKRKNFELTDLGKRYLKRIEAELLV

Mean predicted aligned error: 4.25 Å